Protein AF-A0A7X7RU49-F1 (afdb_monomer_lite)

Secondary structure (DSSP, 8-state):
--HHHHHHHTT--HHHHHHHTTS-HHHHHHHHHH---HHHHHHHHHHHHHHHTT-

Foldseek 3Di:
DQLCVLLVVLVHHQQQLCVVVVHGSVVVVVCSPPDDDPVNSVVSNVSSVVVSVVD

pLDDT: mean 78.72, std 8.48, range [50.03, 87.12]

Sequence (55 aa):
MDLRFYARGKGVPLWRVAEAYGIHENTLLQRLRKQYSKEDAKEFMRIVDKLSRKE

Radius of gyration: 10.2 Å; chains: 1; bounding box: 25×22×20 Å

Structure (mmCIF, N/CA/C/O backbone):
data_AF-A0A7X7RU49-F1
#
_entry.id   AF-A0A7X7RU49-F1
#
loop_
_atom_site.group_PDB
_atom_site.id
_atom_site.type_symbol
_atom_site.label_atom_id
_atom_site.label_alt_id
_atom_site.label_comp_id
_atom_site.label_asym_id
_atom_site.label_entity_id
_atom_site.label_seq_id
_atom_site.pdbx_PDB_ins_code
_atom_site.Cartn_x
_atom_site.Cartn_y
_atom_site.Cartn_z
_atom_site.occupancy
_atom_site.B_iso_or_equiv
_atom_site.auth_seq_id
_atom_site.auth_comp_id
_atom_site.auth_asym_id
_atom_site.auth_atom_id
_atom_site.pdbx_PDB_model_num
ATOM 1 N N . MET A 1 1 ? 0.551 -12.633 2.241 1.00 50.28 1 MET A N 1
ATOM 2 C CA . MET A 1 1 ? -0.657 -11.784 2.302 1.00 50.28 1 MET A CA 1
ATOM 3 C C . MET A 1 1 ? -0.501 -10.718 1.232 1.00 50.28 1 MET A C 1
ATOM 5 O O . MET A 1 1 ? 0.444 -9.945 1.306 1.00 50.28 1 MET A O 1
ATOM 9 N N . ASP A 1 2 ? -1.312 -10.764 0.178 1.00 70.06 2 ASP A N 1
ATOM 10 C CA . ASP A 1 2 ? -1.158 -9.863 -0.968 1.00 70.06 2 ASP A CA 1
ATOM 11 C C . ASP A 1 2 ? -1.711 -8.472 -0.619 1.00 70.06 2 ASP A C 1
ATOM 13 O O . ASP A 1 2 ? -2.884 -8.332 -0.266 1.00 70.06 2 ASP A O 1
ATOM 17 N N . LEU A 1 3 ? -0.886 -7.431 -0.750 1.00 69.44 3 LEU A N 1
ATOM 18 C CA . LEU A 1 3 ? -1.280 -6.033 -0.504 1.00 69.44 3 LEU A CA 1
ATOM 19 C C . LEU A 1 3 ? -2.453 -5.597 -1.399 1.00 69.44 3 LEU A C 1
ATOM 21 O O . LEU A 1 3 ? -3.274 -4.770 -1.006 1.00 69.44 3 LEU A O 1
ATOM 25 N N . ARG A 1 4 ? -2.586 -6.231 -2.570 1.00 70.75 4 ARG A N 1
ATOM 26 C CA . ARG A 1 4 ? -3.715 -6.062 -3.494 1.00 70.75 4 ARG A CA 1
ATOM 27 C C . ARG A 1 4 ? -5.052 -6.451 -2.860 1.00 70.75 4 ARG A C 1
ATOM 29 O O . ARG A 1 4 ? -6.036 -5.742 -3.049 1.00 70.75 4 ARG A O 1
ATOM 36 N N . PHE A 1 5 ? -5.091 -7.532 -2.078 1.00 76.31 5 PHE A N 1
ATOM 37 C CA . PHE A 1 5 ? -6.305 -7.930 -1.356 1.00 76.31 5 PHE A CA 1
ATOM 38 C C . PHE A 1 5 ? -6.597 -7.001 -0.180 1.00 76.31 5 PHE A C 1
ATOM 40 O O . PHE A 1 5 ? -7.763 -6.740 0.092 1.00 76.31 5 PHE A O 1
ATOM 47 N N . TYR A 1 6 ? -5.567 -6.462 0.477 1.00 79.62 6 TYR A N 1
ATOM 48 C CA . TYR A 1 6 ? -5.750 -5.488 1.556 1.00 79.62 6 TYR A CA 1
ATOM 49 C C . TYR A 1 6 ? -6.397 -4.193 1.046 1.00 79.62 6 TYR A C 1
ATOM 51 O O . TYR A 1 6 ? -7.392 -3.740 1.606 1.00 79.62 6 TYR A O 1
ATOM 59 N N . ALA A 1 7 ? -5.886 -3.644 -0.061 1.00 79.94 7 ALA A N 1
ATOM 60 C CA . ALA A 1 7 ? -6.471 -2.472 -0.711 1.00 79.94 7 ALA A CA 1
ATOM 61 C C . ALA A 1 7 ? -7.910 -2.746 -1.176 1.00 79.94 7 ALA A C 1
ATOM 63 O O . ALA A 1 7 ? -8.825 -1.996 -0.839 1.00 79.94 7 ALA A O 1
ATOM 64 N N . ARG A 1 8 ? -8.138 -3.888 -1.841 1.00 78.88 8 ARG A N 1
ATOM 65 C CA . ARG A 1 8 ? -9.470 -4.293 -2.313 1.00 78.88 8 ARG A CA 1
ATOM 66 C C . ARG A 1 8 ? -10.474 -4.496 -1.174 1.00 78.88 8 ARG A C 1
ATOM 68 O O . ARG A 1 8 ? -11.618 -4.084 -1.311 1.00 78.88 8 ARG A O 1
ATOM 75 N N . GLY A 1 9 ? -10.058 -5.090 -0.055 1.00 80.56 9 GLY A N 1
ATOM 76 C CA . GLY A 1 9 ? -10.907 -5.282 1.127 1.00 80.56 9 GLY A CA 1
ATOM 77 C C . GLY A 1 9 ? -11.287 -3.974 1.826 1.00 80.56 9 GLY A C 1
ATOM 78 O O . GLY A 1 9 ? -12.304 -3.915 2.505 1.00 80.56 9 GLY A O 1
ATOM 79 N N . LYS A 1 10 ? -10.496 -2.918 1.624 1.00 82.75 10 LYS A N 1
ATOM 80 C CA . LYS A 1 10 ? -10.759 -1.555 2.102 1.00 82.75 10 LYS A CA 1
ATOM 81 C C . LYS A 1 10 ? -11.494 -0.684 1.073 1.00 82.75 10 LYS A C 1
ATOM 83 O O . LYS A 1 10 ? -11.713 0.491 1.334 1.00 82.75 10 LYS A O 1
ATOM 88 N N . GLY A 1 11 ? -11.838 -1.231 -0.098 1.00 82.62 11 GLY A N 1
ATOM 89 C CA . GLY A 1 11 ? -12.462 -0.481 -1.193 1.00 82.62 11 GLY A CA 1
ATOM 90 C C . GLY A 1 11 ? -11.518 0.489 -1.911 1.00 82.62 11 GLY A C 1
ATOM 91 O O . GLY A 1 11 ? -11.962 1.263 -2.750 1.00 82.62 11 GLY A O 1
ATOM 92 N N . VAL A 1 12 ? -10.213 0.443 -1.626 1.00 84.94 12 VAL A N 1
ATOM 93 C CA . VAL A 1 12 ? -9.232 1.361 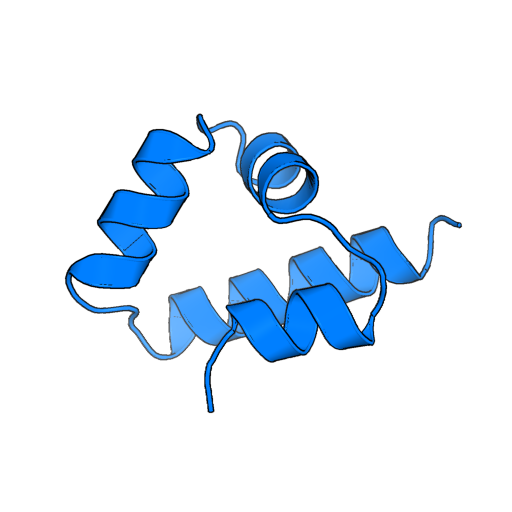-2.211 1.00 84.94 12 VAL A CA 1
ATOM 94 C C . VAL A 1 12 ? -8.631 0.730 -3.470 1.00 84.94 12 VAL A C 1
ATOM 96 O O . VAL A 1 12 ? -7.990 -0.323 -3.387 1.00 84.94 12 VAL A O 1
ATOM 99 N N . PRO A 1 13 ? -8.793 1.347 -4.650 1.00 83.69 13 PRO A N 1
ATOM 100 C CA . PRO A 1 13 ? -8.185 0.842 -5.870 1.00 83.69 13 PRO A CA 1
ATOM 101 C C . PRO A 1 13 ? -6.684 1.173 -5.931 1.00 83.69 13 PRO A C 1
ATOM 103 O O . PRO A 1 13 ? -6.217 2.163 -5.367 1.00 83.69 13 PRO A O 1
ATOM 106 N N . LEU A 1 14 ? -5.906 0.343 -6.633 1.00 81.62 14 LEU A N 1
ATOM 107 C CA . LEU A 1 14 ? -4.442 0.471 -6.697 1.00 81.62 14 LEU A CA 1
ATOM 108 C C . LEU A 1 14 ? -3.973 1.799 -7.307 1.00 81.62 14 LEU A C 1
ATOM 110 O O . LEU A 1 14 ? -2.990 2.354 -6.819 1.00 81.62 14 LEU A O 1
ATOM 114 N N . TRP A 1 15 ? -4.690 2.340 -8.297 1.00 84.00 15 TRP A N 1
ATOM 115 C CA . TRP A 1 15 ? -4.385 3.653 -8.872 1.00 84.00 15 TRP A CA 1
ATOM 116 C C . TRP A 1 15 ? -4.443 4.784 -7.836 1.00 84.00 15 TRP A C 1
ATOM 118 O O . TRP A 1 15 ? -3.560 5.631 -7.848 1.00 84.00 15 TRP A O 1
ATOM 128 N N . ARG A 1 16 ? -5.384 4.762 -6.877 1.00 84.44 16 ARG A N 1
ATOM 129 C CA . ARG A 1 16 ? -5.459 5.764 -5.789 1.00 84.44 16 ARG A CA 1
ATOM 130 C C . ARG A 1 16 ? -4.241 5.702 -4.878 1.00 84.44 16 ARG A C 1
ATOM 132 O O . ARG A 1 16 ? -3.744 6.727 -4.418 1.00 84.44 16 ARG A O 1
ATOM 139 N N . VAL A 1 17 ? -3.745 4.493 -4.620 1.00 84.88 17 VAL A N 1
ATOM 140 C CA . VAL A 1 17 ? -2.510 4.307 -3.851 1.00 84.88 17 VAL A CA 1
ATOM 141 C C . VAL A 1 17 ? -1.307 4.802 -4.654 1.00 84.88 17 VAL A C 1
ATOM 143 O O . VAL A 1 17 ? -0.433 5.452 -4.091 1.00 84.88 17 VAL A O 1
ATOM 146 N N . ALA A 1 18 ? -1.277 4.550 -5.965 1.00 85.62 18 ALA A N 1
ATOM 147 C CA . ALA A 1 18 ? -0.229 5.044 -6.855 1.00 85.62 18 ALA A CA 1
ATOM 148 C C . ALA A 1 18 ? -0.204 6.582 -6.913 1.00 85.62 18 ALA A C 1
ATOM 150 O O . ALA A 1 18 ? 0.861 7.177 -6.751 1.00 85.62 18 ALA A O 1
ATOM 151 N N . GLU A 1 19 ? -1.370 7.225 -7.026 1.00 86.56 19 GLU A N 1
ATOM 152 C CA . GLU A 1 19 ? -1.510 8.683 -6.953 1.00 86.56 19 GLU A CA 1
ATOM 153 C C . GLU A 1 19 ? -1.011 9.245 -5.622 1.00 86.56 19 GLU A C 1
ATOM 155 O O . GLU A 1 19 ? -0.281 10.232 -5.607 1.00 86.56 19 GLU A O 1
ATOM 160 N N . ALA A 1 20 ? -1.339 8.597 -4.500 1.00 85.25 20 ALA A N 1
ATOM 161 C CA . ALA A 1 20 ? -0.841 9.004 -3.188 1.00 85.25 20 ALA A CA 1
ATOM 162 C C . ALA A 1 20 ? 0.686 8.850 -3.051 1.00 85.25 20 ALA A C 1
ATOM 164 O O . ALA A 1 20 ? 1.309 9.581 -2.284 1.00 85.25 20 ALA A O 1
ATOM 165 N N . TYR A 1 21 ? 1.288 7.930 -3.806 1.00 82.25 21 TYR A N 1
ATOM 166 C CA . TYR A 1 21 ? 2.740 7.807 -3.948 1.00 82.25 21 TYR A CA 1
ATOM 167 C C . TYR A 1 21 ? 3.345 8.819 -4.935 1.00 82.25 21 TYR A C 1
ATOM 169 O O . TYR A 1 21 ? 4.568 8.926 -5.003 1.00 82.25 21 TYR A O 1
ATOM 177 N N . GLY A 1 22 ? 2.529 9.531 -5.718 1.00 84.12 22 GLY A N 1
ATOM 178 C CA . GLY A 1 22 ? 2.997 10.393 -6.803 1.00 84.12 22 GLY A CA 1
ATOM 179 C C . GLY A 1 22 ? 3.624 9.616 -7.965 1.00 84.12 22 GLY A C 1
ATOM 180 O O . GLY A 1 22 ? 4.457 10.158 -8.688 1.00 84.12 22 GLY A O 1
ATOM 181 N N . ILE A 1 23 ? 3.270 8.338 -8.134 1.00 86.19 23 ILE A N 1
ATOM 182 C CA . ILE A 1 23 ? 3.793 7.473 -9.199 1.00 86.19 23 ILE A CA 1
ATOM 183 C C . ILE A 1 23 ? 2.660 6.915 -10.056 1.00 86.19 23 ILE A C 1
ATOM 185 O O . ILE A 1 23 ? 1.514 6.812 -9.631 1.00 86.19 23 ILE A O 1
ATOM 189 N N . HIS A 1 24 ? 2.995 6.467 -11.263 1.00 85.69 24 HIS A N 1
ATOM 190 C CA . HIS A 1 24 ? 2.040 5.743 -12.096 1.00 85.69 24 HIS A CA 1
ATOM 191 C C . HIS A 1 24 ? 1.718 4.357 -11.526 1.00 85.69 24 HIS A C 1
ATOM 193 O O . HIS A 1 24 ? 2.591 3.668 -10.990 1.00 85.69 24 HIS A O 1
ATOM 199 N N . GLU A 1 25 ? 0.479 3.900 -11.743 1.00 82.62 25 GLU A N 1
ATOM 200 C CA . GLU A 1 25 ? 0.025 2.553 -11.369 1.00 82.62 25 GLU A CA 1
ATOM 201 C C . GLU A 1 25 ? 0.971 1.469 -11.904 1.00 82.62 25 GLU A C 1
ATOM 203 O O . GLU A 1 25 ? 1.330 0.539 -11.187 1.00 82.62 25 GLU A O 1
ATOM 208 N N . ASN A 1 26 ? 1.468 1.630 -13.132 1.00 82.88 26 ASN A N 1
ATOM 209 C CA . ASN A 1 26 ? 2.386 0.674 -13.744 1.00 82.88 26 ASN A CA 1
ATOM 210 C C . ASN A 1 26 ? 3.732 0.585 -12.997 1.00 82.88 26 ASN A C 1
ATOM 212 O O . ASN A 1 26 ? 4.317 -0.492 -12.876 1.00 82.88 26 ASN A O 1
ATOM 216 N N . THR A 1 27 ? 4.217 1.701 -12.447 1.00 82.81 27 THR A N 1
ATOM 217 C CA . THR A 1 27 ? 5.415 1.743 -11.595 1.00 82.81 27 THR A CA 1
ATOM 218 C C . THR A 1 27 ? 5.146 1.059 -10.259 1.00 82.81 27 THR A C 1
ATOM 220 O O . THR A 1 27 ? 5.969 0.267 -9.797 1.00 82.81 27 THR A O 1
ATOM 223 N N . LEU A 1 28 ? 3.970 1.296 -9.669 1.00 81.38 28 LEU A N 1
ATOM 224 C CA . LEU A 1 28 ? 3.538 0.629 -8.442 1.00 81.38 28 LEU A CA 1
ATOM 225 C C . LEU A 1 28 ? 3.424 -0.891 -8.647 1.00 81.38 28 LEU A C 1
ATOM 227 O O . LEU A 1 28 ? 3.931 -1.656 -7.834 1.00 81.38 28 LEU A O 1
ATOM 231 N N . LEU A 1 29 ? 2.837 -1.347 -9.757 1.00 79.44 29 LEU A N 1
ATOM 232 C CA . LEU A 1 29 ? 2.719 -2.766 -10.105 1.00 79.44 29 LEU A CA 1
ATOM 233 C C . LEU A 1 29 ? 4.084 -3.422 -10.332 1.00 79.44 29 LEU A C 1
ATOM 235 O O . LEU A 1 29 ? 4.305 -4.543 -9.876 1.00 79.44 29 LEU A O 1
ATOM 239 N N . GLN A 1 30 ? 5.017 -2.735 -10.993 1.00 81.69 30 GLN A N 1
ATOM 240 C CA . GLN A 1 30 ? 6.389 -3.226 -11.155 1.00 81.69 30 GLN A CA 1
ATOM 241 C C . GLN A 1 30 ? 7.121 -3.336 -9.813 1.00 81.69 30 GLN A C 1
ATOM 243 O O . GLN A 1 30 ? 7.799 -4.335 -9.562 1.00 81.69 30 GLN A O 1
ATOM 248 N N . ARG A 1 31 ? 6.940 -2.350 -8.928 1.00 76.81 31 ARG A N 1
ATOM 249 C CA . ARG A 1 31 ? 7.489 -2.350 -7.565 1.00 76.81 31 ARG A CA 1
ATOM 250 C C . ARG A 1 31 ? 6.891 -3.481 -6.727 1.00 76.81 31 ARG A C 1
ATOM 252 O O . ARG A 1 31 ? 7.626 -4.186 -6.042 1.00 76.81 31 ARG A O 1
ATOM 259 N N . LEU A 1 32 ? 5.586 -3.728 -6.876 1.00 73.56 32 LEU A N 1
ATOM 260 C CA . LEU A 1 32 ? 4.888 -4.851 -6.253 1.00 73.56 32 LEU A CA 1
ATOM 261 C C . LEU A 1 32 ? 5.349 -6.217 -6.796 1.00 73.56 32 LEU A C 1
ATOM 263 O O . LEU A 1 32 ? 5.309 -7.205 -6.078 1.00 73.56 32 LEU A O 1
ATOM 267 N N . ARG A 1 33 ? 5.808 -6.312 -8.047 1.00 73.19 33 ARG A N 1
ATOM 268 C CA . ARG A 1 33 ? 6.280 -7.584 -8.625 1.00 73.19 33 ARG A CA 1
ATOM 269 C C . ARG A 1 33 ? 7.715 -7.958 -8.250 1.00 73.19 33 ARG A C 1
ATOM 271 O O . ARG A 1 33 ? 8.009 -9.147 -8.220 1.00 73.19 33 ARG A O 1
ATOM 278 N N . LYS A 1 34 ? 8.615 -6.991 -8.024 1.00 70.69 34 LYS A N 1
ATOM 279 C CA . LYS A 1 34 ? 10.052 -7.281 -7.844 1.00 70.69 34 LYS A CA 1
ATOM 280 C C . LYS A 1 34 ? 10.399 -7.797 -6.449 1.00 70.69 34 LYS A C 1
ATOM 282 O O . LYS A 1 34 ? 10.910 -8.902 -6.332 1.00 70.69 34 LYS A O 1
ATOM 287 N N . GLN A 1 35 ? 10.150 -7.010 -5.412 1.00 58.44 35 GLN A N 1
ATOM 288 C CA . GLN A 1 35 ? 10.275 -7.402 -4.008 1.00 58.44 35 GLN A CA 1
ATOM 289 C C . GLN A 1 35 ? 9.845 -6.184 -3.194 1.00 58.44 35 GLN A C 1
ATOM 291 O O . GLN A 1 35 ? 10.514 -5.155 -3.226 1.00 58.44 35 GLN A O 1
ATOM 296 N N . TYR A 1 36 ? 8.713 -6.260 -2.506 1.00 66.94 36 TYR A N 1
ATOM 297 C CA . TYR A 1 36 ? 8.376 -5.245 -1.513 1.00 66.94 36 TYR A CA 1
ATOM 298 C C . TYR A 1 36 ? 9.178 -5.539 -0.250 1.00 66.94 36 TYR A C 1
ATOM 300 O O . TYR A 1 36 ? 9.020 -6.604 0.354 1.00 66.94 36 TYR A O 1
ATOM 308 N N . SER A 1 37 ? 10.010 -4.588 0.173 1.00 69.75 37 SER A N 1
ATOM 309 C CA . SER A 1 37 ? 10.526 -4.590 1.538 1.00 69.75 37 SER A CA 1
ATOM 310 C C . SER A 1 37 ? 9.356 -4.495 2.519 1.00 69.75 37 SER A C 1
ATOM 312 O O . SER A 1 37 ? 8.297 -3.935 2.216 1.00 69.75 37 SER A O 1
ATOM 314 N N . LYS A 1 38 ? 9.531 -5.041 3.727 1.00 71.25 38 LYS A N 1
ATOM 315 C CA . LYS A 1 38 ? 8.508 -4.964 4.787 1.00 71.25 38 LYS A CA 1
ATOM 316 C C .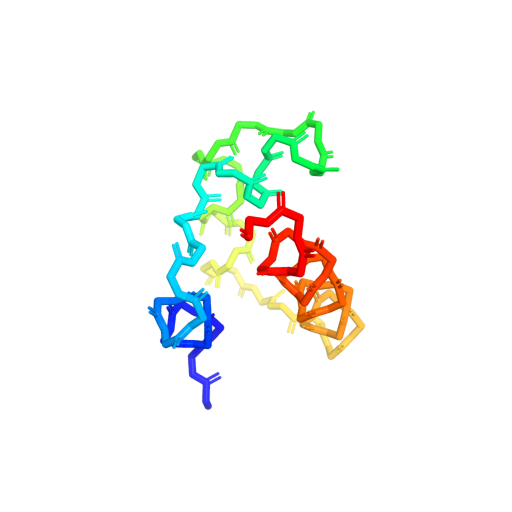 LYS A 1 38 ? 8.107 -3.513 5.097 1.00 71.25 38 LYS A C 1
ATOM 318 O O . LYS A 1 38 ? 6.980 -3.269 5.518 1.00 71.25 38 LYS A O 1
ATOM 323 N N . GLU A 1 39 ? 9.014 -2.570 4.857 1.00 74.56 39 GLU A N 1
ATOM 324 C CA . GLU A 1 39 ? 8.798 -1.128 4.981 1.00 74.56 39 GLU A CA 1
ATOM 325 C C . GLU A 1 39 ? 7.820 -0.598 3.924 1.00 74.56 39 GLU A C 1
ATOM 327 O O . GLU A 1 39 ? 6.807 -0.012 4.299 1.00 74.56 39 GLU A O 1
ATOM 332 N N . ASP A 1 40 ? 8.026 -0.901 2.635 1.00 75.94 40 ASP A N 1
ATOM 333 C CA . ASP A 1 40 ? 7.089 -0.542 1.558 1.00 75.94 40 ASP A CA 1
ATOM 334 C C . ASP A 1 40 ? 5.689 -1.116 1.798 1.00 75.94 40 ASP A C 1
ATOM 336 O O . ASP A 1 40 ? 4.688 -0.443 1.571 1.00 75.94 40 ASP A O 1
ATOM 340 N N . ALA A 1 41 ? 5.599 -2.354 2.293 1.00 79.69 41 ALA A N 1
ATOM 341 C CA . ALA A 1 41 ? 4.315 -2.970 2.619 1.00 79.69 41 ALA A CA 1
ATOM 342 C C . ALA A 1 41 ? 3.578 -2.217 3.740 1.00 79.69 41 ALA A C 1
ATOM 344 O O . ALA A 1 41 ? 2.360 -2.034 3.677 1.00 79.69 41 ALA A O 1
ATOM 345 N N . LYS A 1 42 ? 4.312 -1.761 4.760 1.00 82.62 42 LYS A N 1
ATOM 346 C CA . LYS A 1 42 ? 3.761 -1.005 5.890 1.00 82.62 42 LYS A CA 1
ATOM 347 C C . LYS A 1 42 ? 3.332 0.400 5.466 1.00 82.62 42 LYS A C 1
ATOM 349 O O . LYS A 1 42 ? 2.260 0.853 5.864 1.00 82.62 42 LYS A O 1
ATOM 354 N N . GLU A 1 43 ? 4.132 1.052 4.629 1.00 82.19 43 GLU A N 1
ATOM 355 C CA . GLU A 1 43 ? 3.816 2.348 4.025 1.00 82.19 43 GLU A CA 1
ATOM 356 C C . GLU A 1 43 ? 2.561 2.247 3.139 1.00 82.19 43 GLU A C 1
ATOM 358 O O . GLU A 1 43 ? 1.617 3.021 3.301 1.00 82.19 43 GLU A O 1
ATOM 363 N N . PHE A 1 44 ? 2.479 1.210 2.296 1.00 83.44 44 PHE A N 1
ATOM 364 C CA . PHE A 1 44 ? 1.314 0.921 1.459 1.00 83.44 44 PHE A CA 1
ATOM 365 C C . PHE A 1 44 ? 0.045 0.742 2.297 1.00 83.44 44 PHE A C 1
ATOM 367 O O . PHE A 1 44 ? -0.968 1.382 2.023 1.00 83.44 44 PHE A O 1
ATOM 374 N N . MET A 1 45 ? 0.090 -0.083 3.350 1.00 83.94 45 MET A N 1
ATOM 375 C CA . MET A 1 45 ? -1.056 -0.277 4.247 1.00 83.94 45 ME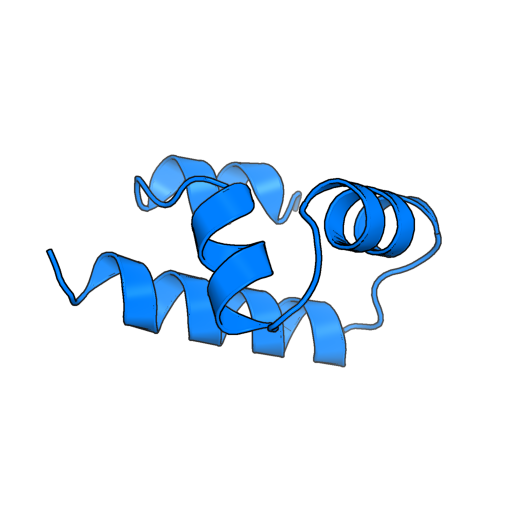T 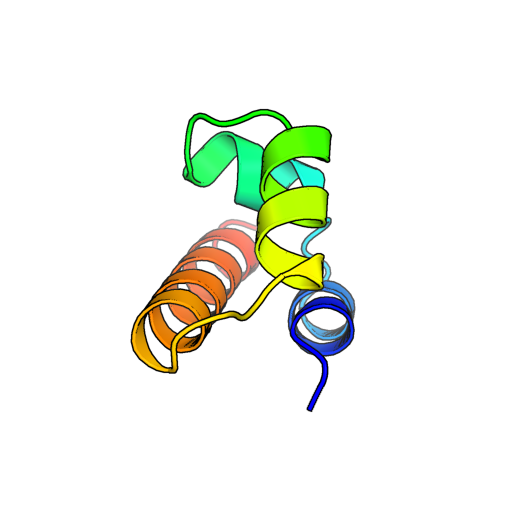A CA 1
ATOM 376 C C . MET A 1 45 ? -1.483 1.030 4.924 1.00 83.94 45 MET A C 1
ATOM 378 O O . MET A 1 45 ? -2.677 1.292 5.046 1.00 83.94 45 MET A O 1
ATOM 382 N N . ARG A 1 46 ? -0.526 1.877 5.322 1.00 86.56 46 ARG A N 1
ATOM 383 C CA . ARG A 1 46 ? -0.795 3.175 5.954 1.00 86.56 46 ARG A CA 1
ATOM 384 C C . ARG A 1 46 ? -1.467 4.159 4.995 1.00 86.56 46 ARG A C 1
ATOM 386 O O . ARG A 1 46 ? -2.363 4.895 5.407 1.00 86.56 46 ARG A O 1
ATOM 393 N N . ILE A 1 47 ? -1.053 4.171 3.729 1.00 85.62 47 ILE A N 1
ATOM 394 C CA . ILE A 1 47 ? -1.684 4.982 2.682 1.00 85.62 47 ILE A CA 1
ATOM 395 C C . ILE A 1 47 ? -3.082 4.453 2.360 1.00 85.62 47 ILE A C 1
ATOM 397 O O 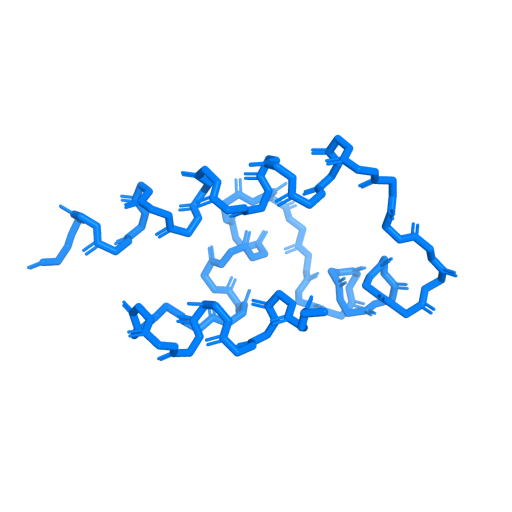. ILE A 1 47 ? -4.022 5.242 2.308 1.00 85.62 47 ILE A O 1
ATOM 401 N N . VAL A 1 48 ? -3.245 3.137 2.213 1.00 86.56 48 VAL A N 1
ATOM 402 C CA 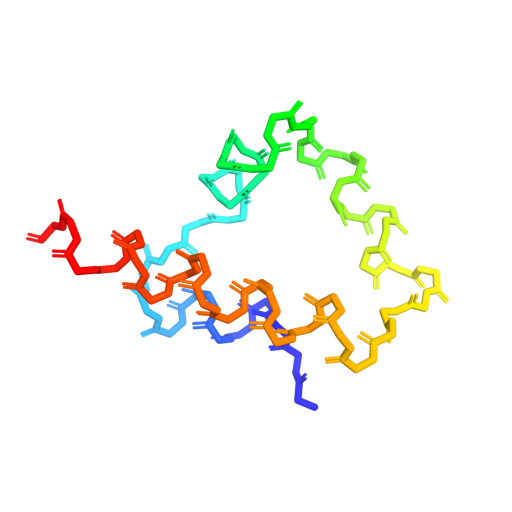. VAL A 1 48 ? -4.560 2.510 2.015 1.00 86.56 48 VAL A CA 1
ATOM 403 C C . VAL A 1 48 ? -5.510 2.861 3.157 1.00 86.56 48 VAL A C 1
ATOM 405 O O . VAL A 1 48 ? -6.646 3.233 2.892 1.00 86.56 48 VAL A O 1
ATOM 408 N N . ASP A 1 49 ? -5.064 2.801 4.413 1.00 87.12 49 ASP A N 1
ATOM 409 C CA . ASP A 1 49 ? -5.902 3.165 5.561 1.00 87.12 49 ASP A CA 1
ATOM 410 C C . ASP A 1 49 ? -6.289 4.653 5.543 1.00 87.12 49 ASP A C 1
ATOM 412 O O . ASP A 1 49 ? -7.457 4.992 5.723 1.00 87.12 49 ASP A O 1
ATOM 416 N N . LYS A 1 50 ? -5.342 5.544 5.216 1.00 86.56 50 LYS A N 1
ATOM 417 C CA . LYS A 1 50 ? -5.628 6.974 5.014 1.00 86.56 50 LYS A CA 1
ATOM 418 C C . LYS A 1 50 ? -6.651 7.225 3.907 1.00 86.56 50 LYS A C 1
ATOM 420 O O . LYS A 1 50 ? -7.494 8.101 4.069 1.00 86.56 50 LYS A O 1
ATOM 425 N N . LEU A 1 51 ? -6.551 6.510 2.788 1.00 85.38 51 LEU A N 1
ATOM 426 C CA . LEU A 1 51 ? -7.457 6.658 1.647 1.00 85.38 51 LEU A CA 1
ATOM 427 C C . LEU A 1 51 ? -8.841 6.082 1.956 1.00 85.38 51 LEU A C 1
ATOM 429 O O . LEU A 1 51 ? -9.836 6.725 1.655 1.00 85.38 51 LEU A O 1
ATOM 433 N N . SER A 1 52 ? -8.894 4.925 2.619 1.00 84.75 52 SER A N 1
ATOM 434 C CA . SER A 1 52 ? -10.133 4.260 3.037 1.00 84.75 52 SER A CA 1
ATOM 435 C C . SER A 1 52 ? -10.935 5.074 4.048 1.00 84.75 52 SER A C 1
ATOM 437 O O . SER A 1 52 ? -12.148 4.948 4.092 1.00 84.75 52 SER A O 1
ATOM 439 N N . ARG A 1 53 ? -10.270 5.891 4.869 1.00 78.62 53 ARG A N 1
ATOM 440 C CA . ARG A 1 53 ? -10.905 6.733 5.893 1.00 78.62 53 ARG A CA 1
ATOM 441 C C . ARG A 1 53 ? -11.351 8.100 5.362 1.00 78.62 53 ARG A C 1
ATOM 443 O O . ARG A 1 53 ? -11.891 8.898 6.122 1.00 78.62 53 ARG A O 1
ATOM 450 N N . LYS A 1 54 ? -11.037 8.403 4.098 1.00 63.84 54 LYS A N 1
ATOM 451 C CA . LYS A 1 54 ? -11.358 9.671 3.429 1.00 63.84 54 LYS A CA 1
ATOM 452 C C . LYS A 1 54 ? -12.624 9.581 2.557 1.00 63.84 54 LYS A C 1
ATOM 454 O O . LYS A 1 54 ? -12.902 10.534 1.835 1.00 63.84 54 LYS A O 1
ATOM 459 N N . GLU A 1 55 ? -13.349 8.466 2.639 1.00 50.03 55 GLU A N 1
ATOM 460 C CA . GLU A 1 55 ? -14.697 8.212 2.101 1.00 50.03 55 GLU A CA 1
ATOM 461 C C . GLU A 1 55 ? -15.608 7.753 3.244 1.00 50.03 55 GLU A C 1
ATOM 463 O O . GLU A 1 55 ? -16.795 8.138 3.223 1.00 50.03 55 GLU A O 1
#